Protein AF-A0A453QYX8-F1 (afdb_monomer_lite)

InterPro domains:
  IPR000889 Glutathione peroxidase [PF00255] (10-41)
  IPR000889 Glutathione peroxidase [PS51355] (1-42)
  IPR000889 Glutathione peroxidase [PTHR11592] (4-41)
  IPR036249 Thioredoxin-like superfamily [SSF52833] (8-40)

Sequence (42 aa):
YAAATTEKSIYDFTVKDIDGKNVSLSKFKGKALLIVNVASQW

Secondary structure (DSSP, 8-state):
---------GGG-EEE-TTS-EEEGGGGTTS--------S--

pLDDT: mean 86.03, std 13.62, range [44.44, 96.44]

Structure (mmCIF, N/CA/C/O backbone):
data_AF-A0A453QYX8-F1
#
_entry.id   AF-A0A453QYX8-F1
#
loop_
_atom_site.group_PDB
_atom_site.id
_atom_site.type_symbol
_atom_site.label_atom_id
_atom_site.label_alt_id
_atom_site.label_comp_id
_atom_site.label_asym_id
_atom_site.label_entity_id
_atom_site.label_seq_id
_atom_site.pdbx_PDB_ins_code
_atom_site.Cartn_x
_atom_site.Cartn_y
_atom_site.Cartn_z
_atom_site.occupancy
_atom_site.B_iso_or_equiv
_atom_site.auth_seq_id
_atom_site.auth_comp_id
_atom_site.auth_asym_id
_atom_site.auth_atom_id
_atom_site.pdbx_PDB_model_num
ATOM 1 N N . TYR A 1 1 ? 6.345 23.018 25.332 1.00 44.44 1 TYR A N 1
ATOM 2 C CA . TYR A 1 1 ? 5.055 22.474 24.868 1.00 44.44 1 TYR A CA 1
ATOM 3 C C . TYR A 1 1 ? 5.359 21.266 24.002 1.00 44.44 1 TYR A C 1
ATOM 5 O O . TYR A 1 1 ? 5.932 21.440 22.935 1.00 44.44 1 TYR A O 1
ATOM 13 N N . ALA A 1 2 ? 5.119 20.050 24.493 1.00 51.72 2 ALA A N 1
ATOM 14 C CA . ALA A 1 2 ? 5.270 18.857 23.665 1.00 51.72 2 ALA A CA 1
ATOM 15 C C . ALA A 1 2 ? 4.095 18.832 22.677 1.00 51.72 2 ALA A C 1
ATOM 17 O O . ALA A 1 2 ? 2.941 18.785 23.101 1.00 51.72 2 ALA A O 1
ATOM 18 N N . ALA A 1 3 ? 4.380 18.966 21.381 1.00 57.41 3 ALA A N 1
ATOM 19 C CA . ALA A 1 3 ? 3.369 18.833 20.342 1.00 57.41 3 ALA A CA 1
ATOM 20 C C . ALA A 1 3 ? 2.815 17.404 20.384 1.00 57.41 3 ALA A C 1
ATOM 22 O O . ALA A 1 3 ? 3.587 16.445 20.387 1.00 57.41 3 ALA A O 1
ATOM 23 N N . ALA A 1 4 ? 1.491 17.270 20.447 1.00 60.34 4 ALA A N 1
ATOM 24 C CA . ALA A 1 4 ? 0.822 15.981 20.394 1.00 60.34 4 ALA A CA 1
ATOM 25 C C . ALA A 1 4 ? 1.254 15.240 19.121 1.00 60.34 4 ALA A C 1
ATOM 27 O O . ALA A 1 4 ? 1.022 15.713 18.006 1.00 60.34 4 ALA A O 1
ATOM 28 N N . THR A 1 5 ? 1.899 14.086 19.283 1.00 62.97 5 THR A N 1
ATOM 29 C CA . THR A 1 5 ? 2.174 13.174 18.178 1.00 62.97 5 THR A CA 1
ATOM 30 C C . THR A 1 5 ? 0.840 12.576 17.762 1.00 62.97 5 THR A C 1
ATOM 32 O O . THR A 1 5 ? 0.350 11.636 18.382 1.00 62.97 5 THR A O 1
ATOM 35 N N . THR A 1 6 ? 0.206 13.163 16.749 1.00 67.62 6 THR A N 1
ATOM 36 C CA . THR A 1 6 ? -0.897 12.506 16.050 1.00 67.62 6 THR A CA 1
ATOM 37 C C . THR A 1 6 ? -0.339 11.200 15.508 1.00 67.62 6 THR A C 1
ATOM 39 O O . THR A 1 6 ? 0.577 11.214 14.683 1.00 67.62 6 THR A O 1
ATOM 42 N N . GLU A 1 7 ? -0.817 10.076 16.042 1.00 69.31 7 GLU A N 1
ATOM 43 C CA . GLU A 1 7 ? -0.392 8.762 15.577 1.00 69.31 7 GLU A CA 1
ATOM 44 C C . GLU A 1 7 ? -0.730 8.647 14.093 1.00 69.31 7 GLU A C 1
ATOM 46 O O . GLU A 1 7 ? -1.898 8.596 13.705 1.00 69.31 7 GLU A O 1
ATOM 51 N N . LYS A 1 8 ? 0.305 8.690 13.249 1.00 77.25 8 LYS A N 1
ATOM 52 C CA . LYS A 1 8 ? 0.138 8.562 11.806 1.00 77.25 8 LYS A CA 1
ATOM 53 C C . LYS A 1 8 ? -0.249 7.128 11.510 1.00 77.25 8 LYS A C 1
ATOM 55 O O . LYS A 1 8 ? 0.502 6.199 11.806 1.00 77.25 8 LYS A O 1
ATOM 60 N N . SER A 1 9 ? -1.418 6.955 10.913 1.00 88.25 9 SER A N 1
ATOM 61 C CA . SER A 1 9 ? -1.866 5.648 10.485 1.00 88.25 9 SER A CA 1
ATOM 62 C C . SER A 1 9 ? -1.156 5.257 9.196 1.00 88.25 9 SER A C 1
ATOM 64 O O . SER A 1 9 ? -0.867 6.095 8.342 1.00 88.25 9 SER A O 1
ATOM 66 N N . ILE A 1 10 ? -0.948 3.957 8.991 1.00 89.06 10 ILE A N 1
ATOM 67 C CA . ILE A 1 10 ? -0.425 3.431 7.721 1.00 89.06 10 ILE A CA 1
ATOM 68 C C . ILE A 1 10 ? -1.324 3.814 6.531 1.00 89.06 10 ILE A C 1
ATOM 70 O O . ILE A 1 10 ? -0.866 3.896 5.397 1.00 89.06 10 ILE A O 1
ATOM 74 N N . TYR A 1 11 ? -2.601 4.103 6.788 1.00 92.44 11 TYR A N 1
ATOM 75 C CA . TYR A 1 11 ? -3.577 4.527 5.788 1.00 92.44 11 TYR A CA 1
ATOM 76 C C . TYR A 1 11 ? -3.387 5.972 5.303 1.00 92.44 11 TYR A C 1
ATOM 78 O O . TYR A 1 11 ? -3.922 6.322 4.253 1.00 92.44 11 TYR A O 1
ATOM 86 N N . ASP A 1 12 ? -2.612 6.791 6.019 1.00 90.81 12 ASP A N 1
ATOM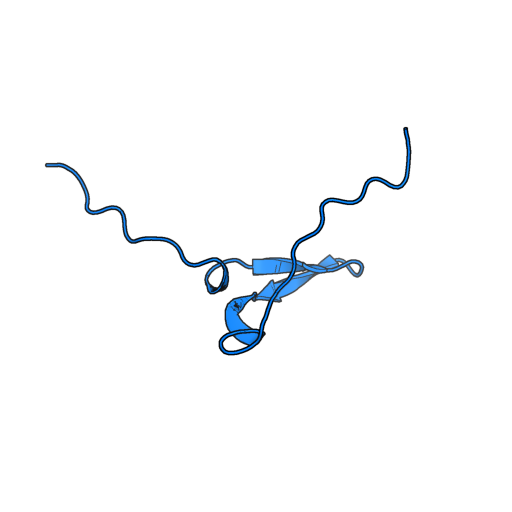 87 C CA . ASP A 1 12 ? -2.378 8.200 5.674 1.00 90.81 12 ASP A CA 1
ATOM 88 C C . ASP A 1 12 ? -1.262 8.367 4.628 1.00 90.81 12 ASP A C 1
ATOM 90 O O . ASP A 1 12 ? -1.037 9.457 4.099 1.00 90.81 12 ASP A O 1
ATOM 94 N N . PHE A 1 13 ? -0.554 7.283 4.301 1.00 91.88 13 PHE A N 1
ATOM 95 C CA . PHE A 1 13 ? 0.546 7.307 3.348 1.00 91.88 13 PHE A CA 1
ATOM 96 C C . PHE A 1 13 ? 0.060 7.168 1.906 1.00 91.88 13 PHE A C 1
ATOM 98 O O . PHE A 1 13 ? -0.881 6.436 1.585 1.00 91.88 13 PHE A O 1
ATOM 105 N N . THR A 1 14 ? 0.769 7.857 1.017 1.00 94.56 14 THR A N 1
ATOM 106 C CA . THR A 1 14 ? 0.670 7.677 -0.430 1.00 94.56 14 THR A CA 1
ATOM 107 C C . THR A 1 14 ? 2.002 7.147 -0.929 1.00 94.56 14 THR A C 1
ATOM 109 O O . THR A 1 14 ? 3.048 7.723 -0.636 1.00 94.56 14 THR A O 1
ATOM 112 N N . VAL A 1 15 ? 1.960 6.035 -1.653 1.00 94.25 15 VAL A N 1
ATOM 113 C CA . VAL A 1 15 ? 3.135 5.342 -2.192 1.00 94.25 15 VAL A CA 1
ATOM 114 C C . VAL A 1 15 ? 3.067 5.317 -3.711 1.00 94.25 15 VAL A C 1
ATOM 116 O O . VAL A 1 15 ? 1.991 5.487 -4.277 1.00 94.25 15 VAL A O 1
ATOM 119 N N . LYS A 1 16 ? 4.196 5.098 -4.384 1.00 96.44 16 LYS A N 1
ATOM 120 C CA . LYS A 1 16 ? 4.188 4.811 -5.820 1.00 96.44 16 LYS A CA 1
ATOM 121 C C . LYS A 1 16 ? 4.029 3.317 -6.057 1.00 96.44 16 LYS A C 1
ATOM 123 O O . LYS A 1 16 ? 4.669 2.521 -5.376 1.00 96.44 16 LYS A O 1
ATOM 128 N N . ASP A 1 17 ? 3.175 2.955 -7.005 1.00 93.31 17 ASP A N 1
ATOM 129 C CA . ASP A 1 17 ? 3.127 1.592 -7.524 1.00 93.31 17 ASP A CA 1
ATOM 130 C C . ASP A 1 17 ? 4.267 1.327 -8.525 1.00 93.31 17 ASP A C 1
ATOM 132 O O . ASP A 1 17 ? 5.095 2.199 -8.806 1.00 93.31 17 ASP A O 1
ATOM 136 N N . ILE A 1 18 ? 4.314 0.102 -9.055 1.00 92.69 18 ILE A N 1
ATOM 137 C CA . ILE A 1 18 ? 5.326 -0.339 -10.025 1.00 92.69 18 ILE A CA 1
ATOM 138 C C . ILE A 1 18 ? 5.259 0.419 -11.363 1.00 92.69 18 ILE A C 1
ATOM 140 O O . ILE A 1 18 ? 6.273 0.526 -12.046 1.00 92.69 18 ILE A O 1
ATOM 144 N N . ASP A 1 19 ? 4.106 1.006 -11.701 1.00 95.50 19 ASP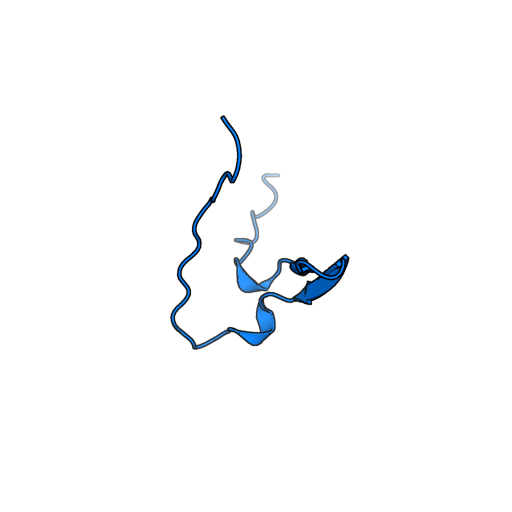 A N 1
ATOM 145 C CA . ASP A 1 19 ? 3.927 1.857 -12.884 1.00 95.50 19 ASP A CA 1
ATOM 146 C C . ASP A 1 19 ? 4.298 3.329 -12.602 1.00 95.50 19 ASP A C 1
ATOM 148 O O . ASP A 1 19 ? 4.191 4.189 -13.478 1.00 95.50 19 ASP A O 1
ATOM 152 N N . GLY A 1 20 ? 4.686 3.659 -11.364 1.00 94.25 20 GLY A N 1
ATOM 153 C CA . GLY A 1 20 ? 5.014 5.013 -10.925 1.00 94.25 20 GLY A CA 1
ATOM 154 C C . GLY A 1 20 ? 3.809 5.886 -10.558 1.00 94.25 20 GLY A C 1
ATOM 155 O O . GLY A 1 20 ? 3.989 7.086 -10.314 1.00 94.25 20 GLY A O 1
ATOM 156 N N . LYS A 1 21 ? 2.595 5.327 -10.488 1.00 95.75 21 LYS A N 1
ATOM 157 C CA . LYS A 1 21 ? 1.378 6.055 -10.101 1.00 95.75 21 LYS A CA 1
ATOM 158 C C . LYS A 1 21 ? 1.296 6.183 -8.586 1.00 95.75 21 LYS A C 1
ATOM 160 O O . LYS A 1 21 ? 1.634 5.264 -7.846 1.00 95.75 21 LYS A O 1
ATOM 165 N N . ASN A 1 22 ? 0.789 7.319 -8.118 1.00 96.12 22 ASN A N 1
ATOM 166 C CA . ASN A 1 22 ? 0.559 7.545 -6.695 1.00 96.12 22 ASN A CA 1
ATOM 167 C C . ASN A 1 22 ? -0.698 6.796 -6.230 1.00 96.12 22 ASN A C 1
ATOM 169 O O . ASN A 1 22 ? -1.795 7.012 -6.743 1.00 96.12 22 ASN A O 1
ATOM 173 N N . VAL A 1 23 ? -0.540 5.948 -5.220 1.00 94.31 23 VAL A N 1
ATOM 174 C CA . VAL A 1 23 ? -1.584 5.130 -4.610 1.00 94.31 23 VAL A CA 1
ATOM 175 C C . VAL A 1 23 ? -1.664 5.452 -3.122 1.00 94.31 23 VAL A C 1
ATOM 177 O O . VAL A 1 23 ? -0.712 5.238 -2.375 1.00 94.31 23 VAL A O 1
ATOM 180 N N . SER A 1 24 ? -2.823 5.932 -2.670 1.00 95.31 24 SER A N 1
ATOM 181 C CA . SER A 1 24 ? -3.089 6.103 -1.239 1.00 95.31 24 SER A CA 1
ATOM 182 C C . SER A 1 24 ? -3.397 4.756 -0.586 1.00 95.31 24 SER A C 1
ATOM 184 O O . SER A 1 24 ? -4.219 3.987 -1.097 1.00 95.31 24 SER A O 1
ATOM 186 N N . LEU A 1 25 ? -2.770 4.479 0.560 1.00 93.62 25 LEU A N 1
ATOM 187 C CA . LEU A 1 25 ? -3.025 3.264 1.338 1.00 93.62 25 LEU A CA 1
ATOM 188 C C . LEU A 1 25 ? -4.395 3.289 2.030 1.00 93.62 25 LEU A C 1
ATOM 190 O O . LEU A 1 25 ? -4.928 2.229 2.353 1.00 93.62 25 LEU A O 1
ATOM 194 N N . SER A 1 26 ? -5.022 4.463 2.161 1.00 93.62 26 SER A N 1
ATOM 195 C CA . SER A 1 26 ? -6.385 4.635 2.688 1.00 93.62 26 SER A CA 1
ATOM 196 C C . SER A 1 26 ? -7.431 3.753 2.004 1.00 93.62 26 SER A C 1
ATOM 198 O O . SER A 1 26 ? -8.373 3.303 2.657 1.00 93.62 26 SER A O 1
ATOM 200 N N . LYS A 1 27 ? -7.230 3.414 0.722 1.00 93.06 27 LYS A N 1
ATOM 201 C CA . LYS A 1 27 ? -8.123 2.534 -0.048 1.00 93.06 27 LYS A CA 1
ATOM 202 C C . LYS A 1 27 ? -8.234 1.111 0.514 1.00 93.06 27 LYS A C 1
ATOM 204 O O . LYS A 1 27 ? -9.150 0.376 0.155 1.00 93.06 27 LYS A O 1
ATOM 209 N N . PHE A 1 28 ? -7.293 0.705 1.363 1.00 92.69 28 PHE A N 1
ATOM 210 C CA . PHE A 1 28 ? -7.254 -0.615 1.988 1.00 92.69 28 PHE A CA 1
ATOM 211 C C . PHE A 1 28 ? -7.758 -0.613 3.438 1.00 92.69 28 PHE A C 1
ATOM 213 O O . PHE A 1 28 ? -7.688 -1.639 4.113 1.00 92.69 28 PHE A O 1
ATOM 220 N N . LYS A 1 29 ? -8.281 0.516 3.932 1.00 92.06 29 LYS A N 1
ATOM 221 C CA . LYS A 1 29 ? -8.826 0.616 5.287 1.00 92.06 29 LYS A CA 1
ATOM 222 C C . LYS A 1 29 ? -9.966 -0.386 5.492 1.00 92.06 29 LYS A C 1
ATOM 224 O O . LYS A 1 29 ? -10.842 -0.531 4.644 1.00 92.06 29 LYS A O 1
ATOM 229 N N . GLY A 1 30 ? -9.936 -1.087 6.625 1.00 91.56 30 GLY A N 1
ATOM 230 C CA . GLY A 1 30 ? -10.903 -2.142 6.951 1.00 91.56 30 GLY A CA 1
ATOM 231 C C . GLY A 1 30 ? -10.582 -3.514 6.347 1.00 91.56 30 GLY A C 1
ATOM 232 O O . GLY A 1 30 ? -11.353 -4.448 6.543 1.00 91.56 30 GLY A O 1
ATOM 233 N N . LYS A 1 31 ? -9.452 -3.659 5.642 1.00 92.25 31 LYS A N 1
ATOM 234 C CA . LYS A 1 31 ? -8.940 -4.946 5.151 1.00 92.25 31 LYS A CA 1
ATOM 235 C C . LYS A 1 31 ? -7.632 -5.300 5.857 1.00 92.25 31 LYS A C 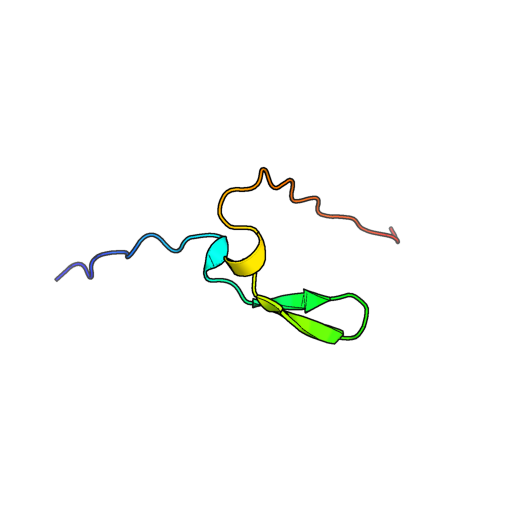1
ATOM 237 O O . LYS A 1 31 ? -6.879 -4.414 6.256 1.00 92.25 31 LYS A O 1
ATOM 242 N N . ALA A 1 32 ? -7.353 -6.595 5.990 1.00 91.44 32 ALA A N 1
ATOM 243 C CA . ALA A 1 32 ? -6.047 -7.060 6.447 1.00 91.44 32 ALA A CA 1
ATOM 244 C C . ALA A 1 32 ? -4.967 -6.706 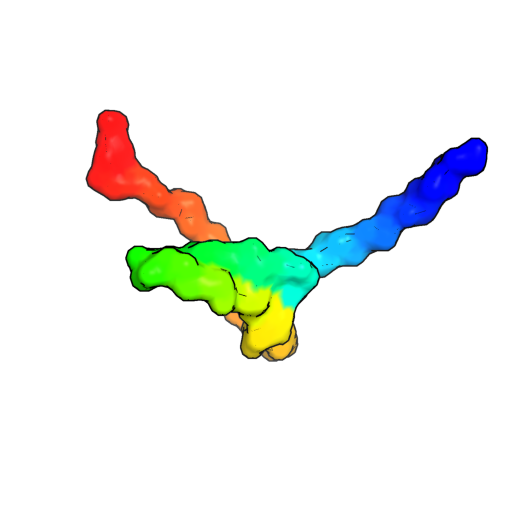5.407 1.00 91.44 32 ALA A C 1
ATOM 246 O O . ALA A 1 32 ? -5.180 -6.877 4.205 1.00 91.44 32 ALA A O 1
ATOM 247 N N . LEU A 1 33 ? -3.819 -6.211 5.874 1.00 91.88 33 LEU A N 1
ATOM 248 C CA . LEU A 1 33 ? -2.685 -5.781 5.054 1.00 91.88 33 LEU A CA 1
ATOM 249 C C . LEU A 1 33 ? -1.409 -6.475 5.525 1.00 91.88 33 LEU A C 1
ATOM 251 O O . LEU A 1 33 ? -1.127 -6.504 6.721 1.00 91.88 33 LEU A O 1
ATOM 255 N N . LEU A 1 34 ? -0.625 -6.979 4.574 1.00 93.75 34 LEU A N 1
ATOM 256 C CA . LEU A 1 34 ? 0.710 -7.521 4.807 1.00 93.75 34 LEU A CA 1
ATOM 257 C C . LEU A 1 34 ? 1.716 -6.723 3.975 1.00 93.75 34 LEU A C 1
ATOM 259 O O . LEU A 1 34 ? 1.571 -6.624 2.757 1.00 93.75 34 LEU A O 1
ATOM 263 N N . 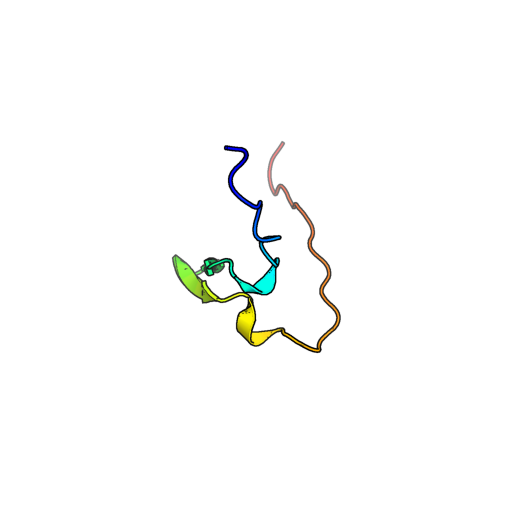ILE A 1 35 ? 2.721 -6.152 4.636 1.00 92.81 35 ILE A N 1
ATOM 264 C CA . ILE A 1 35 ? 3.794 -5.386 3.997 1.00 92.81 35 ILE A CA 1
ATOM 265 C C . ILE A 1 35 ? 5.052 -6.251 3.991 1.00 92.81 35 ILE A C 1
ATOM 267 O O . ILE A 1 35 ? 5.473 -6.734 5.040 1.00 92.81 35 ILE A O 1
ATOM 271 N N . VAL A 1 36 ? 5.654 -6.428 2.815 1.00 95.44 36 VAL A N 1
ATOM 272 C CA . VAL A 1 36 ? 6.882 -7.209 2.633 1.00 95.44 36 VAL A CA 1
ATOM 273 C C . VAL A 1 36 ? 7.901 -6.345 1.900 1.00 95.44 36 VAL A C 1
ATOM 275 O O . VAL A 1 36 ? 7.611 -5.823 0.826 1.00 95.44 36 VAL A O 1
ATOM 278 N N . ASN A 1 37 ? 9.091 -6.197 2.479 1.00 93.69 37 ASN A N 1
ATOM 279 C CA . ASN A 1 37 ? 10.232 -5.611 1.784 1.00 93.69 37 ASN A CA 1
ATOM 280 C C . ASN A 1 37 ? 10.896 -6.698 0.924 1.00 93.69 37 ASN A C 1
ATOM 282 O O . ASN A 1 37 ? 11.364 -7.696 1.469 1.00 93.69 37 ASN A O 1
ATOM 286 N N . VAL A 1 38 ? 10.912 -6.517 -0.397 1.00 92.88 38 VAL A N 1
ATOM 287 C CA . VAL A 1 38 ? 11.477 -7.477 -1.357 1.00 92.88 38 VAL A CA 1
ATOM 288 C C . VAL A 1 38 ? 12.640 -6.816 -2.094 1.00 92.88 38 VAL A 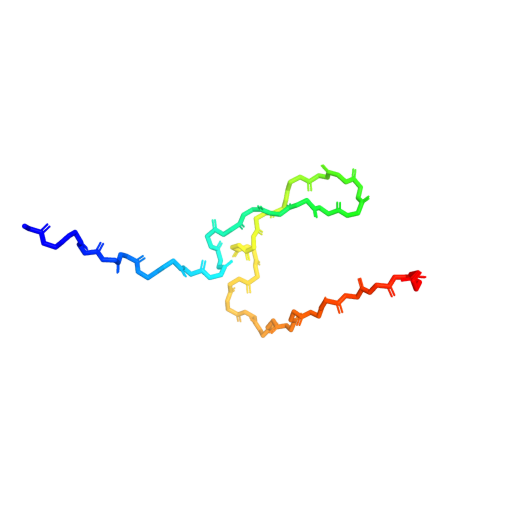C 1
ATOM 290 O O . VAL A 1 38 ? 12.502 -5.695 -2.577 1.00 92.88 38 VAL A O 1
ATOM 293 N N . ALA A 1 39 ? 13.763 -7.523 -2.213 1.00 91.38 39 ALA A N 1
ATOM 294 C CA . ALA A 1 39 ? 14.897 -7.138 -3.049 1.00 91.38 39 ALA A CA 1
ATOM 295 C C . ALA A 1 39 ? 15.061 -8.168 -4.173 1.00 91.38 39 ALA A C 1
ATOM 297 O O . ALA A 1 39 ? 15.068 -9.370 -3.918 1.00 91.38 39 ALA A O 1
ATOM 298 N N . SER A 1 40 ? 15.159 -7.706 -5.420 1.00 89.19 40 SER A N 1
ATOM 299 C CA . SER A 1 40 ? 15.307 -8.576 -6.595 1.00 89.19 40 SER A CA 1
ATOM 300 C C . SER A 1 40 ? 16.764 -8.855 -6.972 1.00 89.19 40 SER A C 1
ATOM 302 O O . SER A 1 40 ? 17.017 -9.656 -7.868 1.00 89.19 40 SER A O 1
ATOM 304 N N . GLN A 1 41 ? 17.716 -8.166 -6.342 1.00 81.69 41 GLN A N 1
ATOM 305 C CA . GLN A 1 41 ? 19.148 -8.236 -6.629 1.00 81.69 41 GLN A CA 1
ATOM 306 C C . GLN A 1 41 ? 19.943 -8.176 -5.317 1.00 81.69 41 GLN A C 1
ATOM 308 O O . GLN A 1 41 ? 19.448 -7.614 -4.336 1.00 81.69 41 GLN A O 1
ATOM 313 N N . TRP A 1 42 ? 21.125 -8.798 -5.320 1.00 64.19 42 TRP A N 1
ATOM 314 C CA . TRP A 1 42 ? 22.033 -8.950 -4.174 1.00 64.19 42 TRP A CA 1
ATOM 315 C C . TRP A 1 42 ? 23.008 -7.781 -4.070 1.00 64.19 42 TRP A C 1
ATOM 317 O O . TRP A 1 42 ? 23.533 -7.380 -5.135 1.00 64.19 42 TRP A O 1
#

Foldseek 3Di:
DPPDPPPDDQQQDWDADPVRDTDGSVVQPPHDDDDDDDDPDD

Organism: Aegilops tauschii subsp. strangulata (NCBI:txid200361)

Radius of gyration: 14.37 Å; chains: 1; bounding box: 33×31×38 Å